Protein AF-A0A2D4HLP5-F1 (afdb_monomer)

Radius of gyration: 22.84 Å; Cα contacts (8 Å, |Δi|>4): 17; chains: 1; bounding box: 51×31×61 Å

pLDDT: mean 88.32, std 8.37, range [47.44, 96.81]

Nearest PDB structures (foldseek):
  1lrz-assembly1_A  TM=7.551E-01  e=9.036E-01  Staphylococcus aureus
  7rye-assembly1_G  TM=7.261E-01  e=3.437E+00  Salmonella enterica subsp. enterica serovar Typhimurium
  4biz-assembly2_D  TM=6.411E-01  e=7.166E+00  Escherichia coli K-12
  8tsh-assembly1_F  TM=7.151E-01  e=9.361E+00  Caldimonas thermodepolymerans

Foldseek 3Di:
DVVLCVVPPPPPDDPVNSVVVVVVVVVVVVVVVVVVVVVVLVVVLVVLVVLLVVLVVVCVVPVPPVVSVVSNVVSVVVNVVSVVVVVVVVVVVVVVVVVVD

Sequence (101 aa):
MTFFFKENKKEDTSLQNLWDTMKAYARGVIIDYTKKRNIKQKKTFNLLEDEYKRLEKELQKTPQKKDIKTKMEIIKHKMGLTEKEELAQKIKSAKQNYFED

Structure (mmCIF, N/CA/C/O backbone):
data_AF-A0A2D4HLP5-F1
#
_entry.id   AF-A0A2D4HLP5-F1
#
loop_
_atom_site.group_PDB
_atom_site.id
_atom_site.type_symbol
_atom_site.label_atom_id
_atom_site.label_alt_id
_atom_site.label_comp_id
_atom_site.label_asym_id
_atom_site.label_entity_id
_atom_site.label_seq_id
_atom_site.pdbx_PDB_ins_code
_atom_site.Cartn_x
_atom_site.Cartn_y
_atom_site.Cartn_z
_atom_site.occupancy
_atom_site.B_iso_or_equiv
_atom_site.auth_seq_id
_atom_site.auth_comp_id
_atom_site.auth_asym_id
_atom_site.auth_atom_id
_atom_site.pdbx_PDB_model_num
ATOM 1 N N . MET A 1 1 ? 19.268 -8.844 -10.039 1.00 67.94 1 MET A N 1
ATOM 2 C CA . MET A 1 1 ? 20.065 -8.332 -11.179 1.00 67.94 1 MET A CA 1
ATOM 3 C C . MET A 1 1 ? 21.134 -9.297 -11.642 1.00 67.94 1 MET A C 1
ATOM 5 O O . MET A 1 1 ? 21.209 -9.539 -12.836 1.00 67.94 1 MET A O 1
ATOM 9 N N . THR A 1 2 ? 21.901 -9.889 -10.728 1.00 74.75 2 THR A N 1
ATOM 10 C CA . THR A 1 2 ? 22.934 -10.894 -11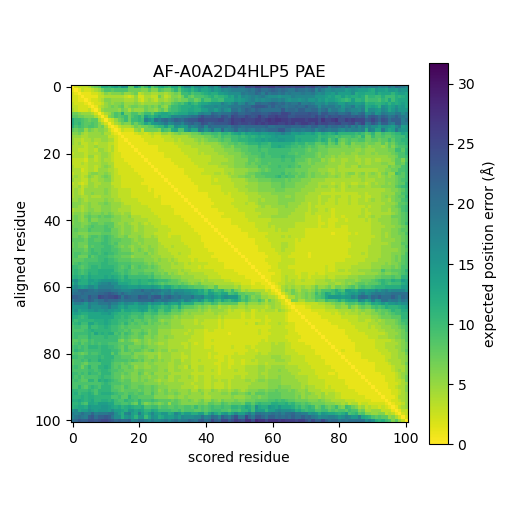.038 1.00 74.75 2 THR A CA 1
ATOM 11 C C . THR A 1 2 ? 22.423 -12.050 -11.902 1.00 74.75 2 THR A C 1
ATOM 13 O O . THR A 1 2 ? 23.078 -12.406 -12.871 1.00 74.75 2 THR A O 1
ATOM 16 N N . PHE A 1 3 ? 21.224 -12.570 -11.618 1.00 81.25 3 PHE A N 1
ATOM 17 C CA . PHE A 1 3 ? 20.575 -13.595 -12.444 1.00 81.25 3 PHE A CA 1
ATOM 18 C C . PHE A 1 3 ? 20.299 -13.116 -13.883 1.00 81.25 3 PHE A C 1
ATOM 20 O O . PHE A 1 3 ? 20.734 -13.752 -14.831 1.00 81.25 3 PHE A O 1
ATOM 27 N N . PHE A 1 4 ? 19.671 -11.949 -14.061 1.00 82.00 4 PHE A N 1
ATOM 28 C CA . PHE A 1 4 ? 19.334 -11.413 -15.388 1.00 82.00 4 PHE A CA 1
ATOM 29 C C . PHE A 1 4 ? 20.567 -11.272 -16.298 1.00 82.00 4 PHE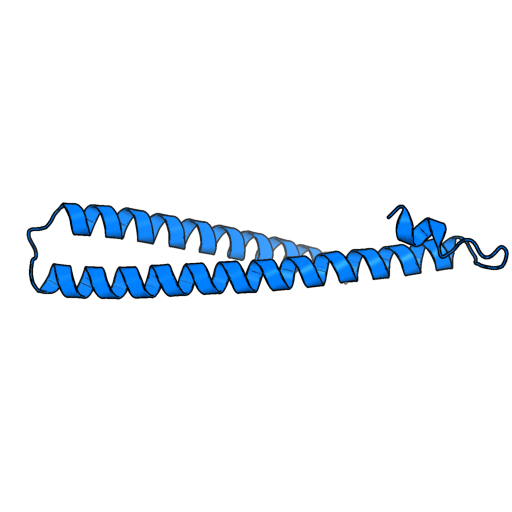 A C 1
ATOM 31 O O . PHE A 1 4 ? 20.561 -11.760 -17.423 1.00 82.00 4 PHE A O 1
ATOM 38 N N . PHE A 1 5 ? 21.648 -10.667 -15.798 1.00 78.62 5 PHE A N 1
ATOM 39 C CA . PHE A 1 5 ? 22.884 -10.498 -16.573 1.00 78.62 5 PHE A CA 1
ATOM 40 C C . PHE A 1 5 ? 23.685 -11.791 -16.750 1.00 78.62 5 PHE A C 1
ATOM 42 O O . PHE A 1 5 ? 24.556 -11.843 -17.609 1.00 78.62 5 PHE A O 1
ATOM 49 N N . LYS A 1 6 ? 23.432 -12.825 -15.941 1.00 81.94 6 LYS A N 1
ATOM 50 C CA . LYS A 1 6 ? 24.031 -14.151 -16.122 1.00 81.94 6 LYS A CA 1
ATOM 51 C C . LYS A 1 6 ? 23.378 -14.893 -17.288 1.00 81.94 6 LYS A C 1
ATOM 53 O O . LYS A 1 6 ? 24.095 -15.479 -18.089 1.00 81.94 6 LYS A O 1
ATOM 58 N N . GLU A 1 7 ? 22.055 -14.813 -17.394 1.00 79.94 7 GLU A N 1
ATOM 59 C CA . GLU A 1 7 ? 21.273 -15.537 -18.405 1.00 79.94 7 GLU A CA 1
ATOM 60 C C . GLU A 1 7 ? 21.253 -14.839 -19.781 1.00 79.94 7 GLU A C 1
ATOM 62 O O . GLU A 1 7 ? 21.008 -15.482 -20.796 1.00 79.94 7 GLU A O 1
ATOM 67 N N . ASN A 1 8 ? 21.545 -13.532 -19.847 1.00 77.88 8 ASN A N 1
ATOM 68 C CA . ASN A 1 8 ? 21.456 -12.726 -21.077 1.00 77.88 8 ASN A CA 1
ATOM 69 C C . ASN A 1 8 ? 22.833 -12.266 -21.601 1.00 77.88 8 ASN A C 1
ATOM 71 O O . ASN A 1 8 ? 23.032 -11.085 -21.873 1.00 77.88 8 ASN A O 1
ATOM 75 N N . LYS A 1 9 ? 23.800 -13.187 -21.727 1.00 70.94 9 LYS A N 1
ATOM 76 C CA . LYS A 1 9 ? 25.177 -12.901 -22.197 1.00 70.94 9 LYS A CA 1
ATOM 77 C C . LYS A 1 9 ? 25.450 -13.246 -23.668 1.00 70.94 9 LYS A C 1
ATOM 79 O O . LYS A 1 9 ? 26.602 -13.448 -24.032 1.00 70.94 9 LYS A O 1
ATOM 84 N N . LYS A 1 10 ? 24.425 -13.378 -24.514 1.00 77.88 10 LYS A N 1
ATOM 85 C CA . LYS A 1 10 ? 24.655 -13.717 -25.929 1.00 77.88 10 LYS A CA 1
ATOM 86 C C . LYS A 1 10 ? 25.431 -12.592 -26.618 1.00 77.88 10 LYS A C 1
ATOM 88 O O . LYS A 1 10 ? 25.001 -11.442 -26.550 1.00 77.88 10 LYS A O 1
ATOM 93 N N . GLU A 1 11 ? 26.529 -12.952 -27.281 1.00 66.88 11 GLU A N 1
ATOM 94 C CA . GLU A 1 11 ? 27.482 -12.027 -27.918 1.00 66.88 11 GLU A CA 1
ATOM 95 C C . GLU A 1 11 ? 26.823 -11.096 -28.956 1.00 66.88 11 GLU A C 1
ATOM 97 O O . GLU A 1 11 ? 27.248 -9.955 -29.100 1.00 66.88 11 GLU A O 1
ATOM 102 N N . ASP A 1 12 ? 25.710 -11.515 -29.572 1.00 71.25 12 ASP A N 1
ATOM 103 C CA . ASP A 1 12 ? 24.970 -10.732 -30.578 1.00 71.25 12 ASP A CA 1
ATOM 104 C C . ASP A 1 12 ? 23.955 -9.726 -29.998 1.00 71.25 12 ASP A C 1
ATOM 106 O O . ASP A 1 12 ? 23.223 -9.059 -30.735 1.00 71.25 12 ASP A O 1
ATOM 110 N N . THR A 1 13 ? 23.839 -9.619 -28.672 1.00 74.81 13 THR A N 1
ATOM 111 C CA . THR A 1 13 ? 22.847 -8.728 -28.052 1.00 74.81 13 THR A CA 1
ATOM 112 C C . THR A 1 13 ? 23.431 -7.332 -27.901 1.00 74.81 13 THR A C 1
ATOM 114 O O . THR A 1 13 ? 24.384 -7.131 -27.151 1.00 74.81 13 THR A O 1
ATOM 117 N N . SER A 1 14 ? 22.835 -6.340 -28.568 1.00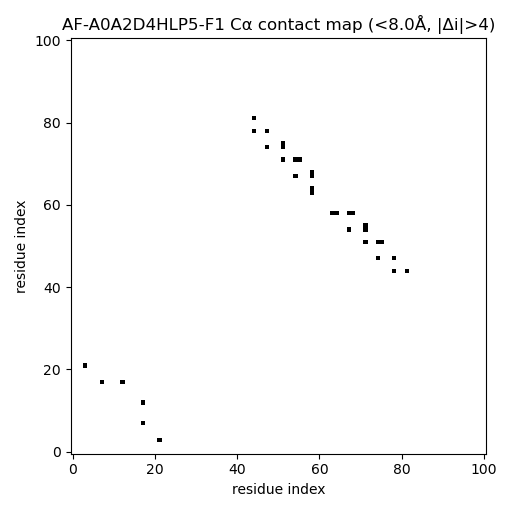 85.88 14 SER A N 1
ATOM 118 C CA . SER A 1 14 ? 23.269 -4.950 -28.406 1.00 85.88 14 SER A CA 1
ATOM 119 C C . SER A 1 14 ? 23.145 -4.507 -26.942 1.00 85.88 14 SER A C 1
ATOM 121 O O . SER A 1 14 ? 22.190 -4.859 -26.239 1.00 85.88 14 SER A O 1
ATOM 123 N N . LEU A 1 15 ? 24.094 -3.689 -26.480 1.00 83.25 15 LEU A N 1
ATOM 124 C CA . LEU A 1 15 ? 24.080 -3.155 -25.115 1.00 83.25 15 LEU A CA 1
ATOM 125 C C . LEU A 1 15 ? 22.787 -2.377 -24.818 1.00 83.25 15 LEU A C 1
ATOM 127 O O . LEU A 1 15 ? 22.260 -2.449 -23.708 1.00 83.25 15 LEU A O 1
ATOM 131 N N . GLN A 1 16 ? 22.249 -1.689 -25.829 1.00 86.12 16 GLN A N 1
ATOM 132 C CA . GLN A 1 16 ? 20.976 -0.980 -25.749 1.00 86.12 16 GLN A CA 1
ATOM 133 C C . GLN A 1 16 ? 19.813 -1.941 -25.467 1.00 86.12 16 GLN A C 1
ATOM 135 O O . GLN A 1 16 ? 19.070 -1.737 -24.509 1.00 86.12 16 GLN A O 1
ATOM 140 N N . ASN A 1 17 ? 19.700 -3.030 -26.236 1.00 86.81 17 ASN A N 1
ATOM 141 C CA . ASN A 1 17 ? 18.644 -4.026 -26.047 1.00 86.81 17 ASN A CA 1
ATOM 142 C C . ASN A 1 17 ? 18.761 -4.706 -24.681 1.00 86.81 17 ASN A C 1
ATOM 144 O O . ASN A 1 17 ? 17.751 -4.922 -24.007 1.00 86.81 17 ASN A O 1
ATOM 148 N N . LEU A 1 18 ? 19.987 -5.001 -24.238 1.00 86.12 18 LEU A N 1
ATOM 149 C CA . LEU A 1 18 ? 20.234 -5.556 -22.910 1.00 86.12 18 LEU A CA 1
ATOM 150 C C . LEU A 1 18 ? 19.770 -4.591 -21.807 1.00 86.12 18 LEU A C 1
ATOM 152 O O . LEU A 1 18 ? 19.102 -5.010 -20.859 1.00 86.12 18 LEU A O 1
ATOM 156 N N . TRP A 1 19 ? 20.079 -3.299 -21.940 1.00 86.50 19 TRP A N 1
ATOM 157 C CA . TRP A 1 19 ? 19.693 -2.264 -20.981 1.00 86.50 19 TRP A CA 1
ATOM 158 C C . TRP A 1 19 ? 18.182 -2.012 -20.944 1.00 86.50 19 TRP A C 1
ATOM 160 O O . TRP A 1 19 ? 17.593 -1.908 -19.866 1.00 86.50 19 TRP A O 1
ATOM 170 N N . ASP A 1 20 ? 17.528 -1.946 -22.101 1.00 89.94 20 ASP A N 1
ATOM 171 C CA . ASP A 1 20 ? 16.082 -1.744 -22.187 1.00 89.94 20 ASP A CA 1
ATOM 172 C C . ASP A 1 20 ? 15.310 -2.939 -21.623 1.00 89.94 20 ASP A C 1
ATOM 174 O O . ASP A 1 20 ? 14.405 -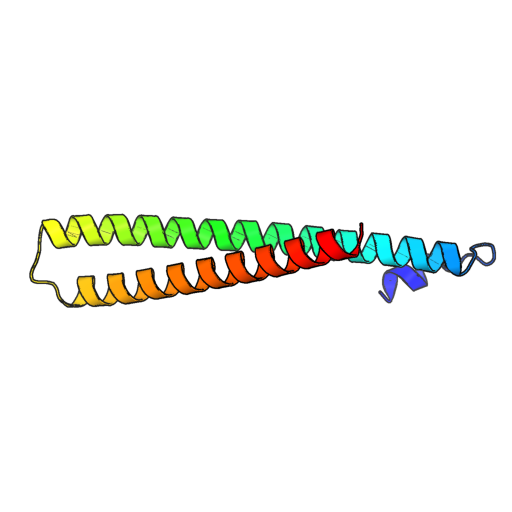2.760 -20.800 1.00 89.94 20 ASP A O 1
ATOM 178 N N . THR A 1 21 ? 15.739 -4.157 -21.962 1.00 89.88 21 THR A N 1
ATOM 179 C CA . THR A 1 21 ? 15.162 -5.397 -21.421 1.00 89.88 21 THR A CA 1
ATOM 180 C C . THR A 1 21 ? 15.354 -5.475 -19.909 1.00 89.88 21 THR A C 1
ATOM 182 O O . THR A 1 21 ? 14.426 -5.815 -19.173 1.00 89.88 21 THR A O 1
ATOM 185 N N . MET A 1 22 ? 16.533 -5.084 -19.422 1.00 89.94 22 MET A N 1
ATOM 186 C CA . MET A 1 22 ? 16.818 -4.991 -17.997 1.00 89.94 22 MET A CA 1
ATOM 187 C C . MET A 1 22 ? 15.848 -4.025 -17.304 1.00 89.94 22 MET A C 1
ATOM 189 O O . MET A 1 22 ? 15.159 -4.406 -16.353 1.00 89.94 22 MET A O 1
A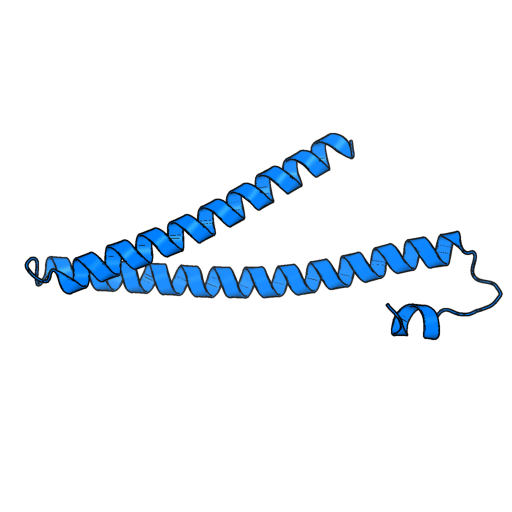TOM 193 N N . LYS A 1 23 ? 15.726 -2.785 -17.794 1.00 90.06 23 LYS A N 1
ATOM 194 C CA . LYS A 1 23 ? 14.789 -1.795 -17.237 1.00 90.06 23 LYS A CA 1
ATOM 195 C C . LYS A 1 23 ? 13.356 -2.329 -17.196 1.00 90.06 23 LYS A C 1
ATOM 197 O O . 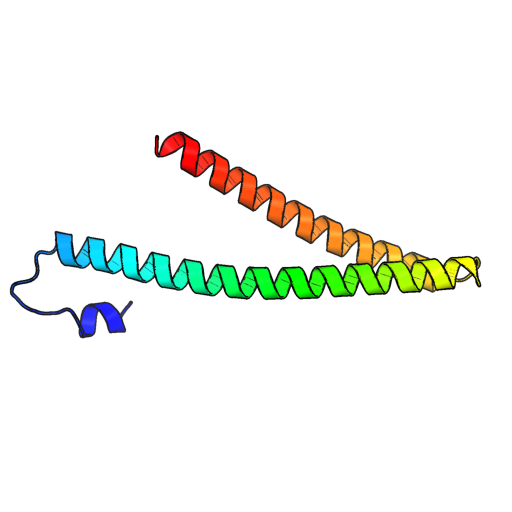LYS A 1 23 ? 12.688 -2.173 -16.174 1.00 90.06 23 LYS A O 1
ATOM 202 N N . ALA A 1 24 ? 12.892 -2.975 -18.267 1.00 91.94 24 ALA A N 1
ATOM 203 C CA . ALA A 1 24 ? 11.562 -3.579 -18.323 1.00 91.94 24 ALA A CA 1
ATOM 204 C C . ALA A 1 24 ? 11.386 -4.679 -17.263 1.00 91.94 24 ALA A C 1
ATOM 206 O O . ALA A 1 24 ? 10.405 -4.666 -16.516 1.00 91.94 24 ALA A O 1
ATOM 207 N N . TYR A 1 25 ? 12.370 -5.570 -17.124 1.00 91.25 25 TYR A N 1
ATOM 208 C CA . TYR A 1 25 ? 12.366 -6.614 -16.102 1.00 91.25 25 TYR A CA 1
ATOM 209 C C . TYR A 1 25 ? 12.328 -6.031 -14.678 1.00 91.25 25 TYR A C 1
ATOM 211 O O . TYR A 1 25 ? 11.482 -6.428 -13.875 1.00 91.25 25 TYR A O 1
ATOM 219 N N . ALA A 1 26 ? 13.182 -5.048 -14.355 1.00 91.00 26 ALA A N 1
ATOM 220 C CA . ALA A 1 26 ? 13.149 -4.385 -13.043 1.00 91.00 26 ALA A CA 1
ATOM 221 C C . ALA A 1 26 ? 11.793 -3.738 -12.762 1.00 91.00 26 ALA A C 1
ATOM 223 O O . ALA A 1 26 ? 11.255 -3.908 -11.667 1.00 91.00 26 ALA A O 1
ATOM 224 N N . ARG A 1 27 ? 11.231 -3.016 -13.740 1.00 91.31 27 ARG A N 1
ATOM 225 C CA . ARG A 1 27 ? 9.901 -2.407 -13.614 1.00 91.31 27 ARG A CA 1
ATOM 226 C C . ARG A 1 27 ? 8.850 -3.468 -13.296 1.00 91.31 27 ARG A C 1
ATOM 228 O O . ARG A 1 27 ? 8.096 -3.280 -12.347 1.00 91.31 27 ARG A O 1
ATOM 235 N N . GLY A 1 28 ? 8.853 -4.598 -14.004 1.00 93.56 28 GLY A N 1
ATOM 236 C CA . GLY A 1 28 ? 7.941 -5.715 -13.742 1.00 93.56 28 GLY A CA 1
ATOM 237 C C . GLY A 1 28 ? 8.030 -6.242 -12.305 1.00 93.56 28 GLY A C 1
ATOM 238 O O . GLY A 1 28 ? 7.008 -6.379 -11.632 1.00 93.56 28 GLY A O 1
ATOM 239 N N . VAL A 1 29 ? 9.247 -6.454 -11.793 1.00 93.44 29 VAL A N 1
ATOM 240 C CA . VAL A 1 29 ? 9.474 -6.905 -10.406 1.00 93.44 29 VAL A CA 1
ATOM 241 C C . VAL A 1 29 ? 8.970 -5.878 -9.385 1.00 93.44 29 VAL A C 1
ATOM 243 O O . VAL A 1 29 ? 8.295 -6.239 -8.418 1.00 93.44 29 VAL A O 1
ATOM 246 N N . ILE A 1 30 ? 9.263 -4.592 -9.599 1.00 91.94 30 ILE A N 1
ATOM 247 C CA . ILE A 1 30 ? 8.817 -3.505 -8.714 1.00 91.94 30 ILE A CA 1
ATOM 248 C C . ILE A 1 30 ? 7.286 -3.401 -8.710 1.00 91.94 30 ILE A C 1
ATOM 250 O O . ILE A 1 30 ? 6.690 -3.224 -7.644 1.00 91.94 30 ILE A O 1
ATOM 254 N N . ILE A 1 31 ? 6.645 -3.533 -9.875 1.00 90.44 31 ILE A N 1
ATOM 255 C CA . ILE A 1 31 ? 5.185 -3.487 -10.020 1.00 90.44 31 ILE A CA 1
ATOM 256 C C . ILE A 1 31 ? 4.531 -4.646 -9.260 1.00 90.44 31 ILE A C 1
ATOM 258 O O . ILE A 1 31 ? 3.610 -4.406 -8.478 1.00 90.44 31 ILE A O 1
ATOM 262 N N . ASP A 1 32 ? 5.016 -5.882 -9.427 1.00 95.62 32 ASP A N 1
ATOM 263 C CA . ASP A 1 32 ? 4.471 -7.048 -8.714 1.00 95.62 32 ASP A CA 1
ATOM 264 C C . ASP A 1 32 ? 4.606 -6.898 -7.191 1.00 95.62 32 ASP A C 1
ATOM 266 O O . ASP A 1 32 ? 3.631 -7.056 -6.446 1.00 95.62 32 ASP A O 1
ATOM 270 N N . TYR A 1 33 ? 5.795 -6.512 -6.720 1.00 94.62 33 TYR A N 1
ATOM 271 C CA . TYR A 1 33 ? 6.035 -6.271 -5.300 1.00 94.62 33 TYR A CA 1
ATOM 272 C C . TYR A 1 33 ? 5.106 -5.185 -4.740 1.00 94.62 33 TYR A C 1
ATOM 274 O O . TYR A 1 33 ? 4.452 -5.378 -3.710 1.00 94.62 33 TYR A O 1
ATOM 282 N N . THR A 1 34 ? 4.998 -4.056 -5.443 1.00 91.00 34 THR A N 1
ATOM 283 C CA . THR A 1 34 ? 4.145 -2.932 -5.038 1.00 91.00 34 THR A CA 1
ATOM 284 C C . THR A 1 34 ? 2.675 -3.343 -5.003 1.00 91.00 34 THR A C 1
ATOM 286 O O . THR A 1 34 ? 1.980 -3.040 -4.034 1.00 91.00 34 THR A O 1
ATOM 289 N N . LYS A 1 35 ? 2.202 -4.111 -5.993 1.00 93.38 35 LYS A N 1
ATOM 290 C CA . LYS A 1 35 ? 0.838 -4.657 -6.020 1.00 93.38 35 LYS A CA 1
ATOM 291 C C . LYS A 1 35 ? 0.554 -5.516 -4.788 1.00 93.38 35 LYS A C 1
ATOM 293 O O . LYS A 1 35 ? -0.445 -5.293 -4.103 1.00 93.38 35 LYS A O 1
ATOM 298 N N . LYS A 1 36 ? 1.438 -6.466 -4.466 1.00 95.75 36 LYS A N 1
ATOM 299 C CA . LYS A 1 36 ? 1.303 -7.336 -3.282 1.00 95.75 36 LYS A CA 1
ATOM 300 C C . LYS A 1 36 ? 1.283 -6.528 -1.985 1.00 95.75 36 LYS A C 1
ATOM 302 O O . LYS A 1 36 ? 0.421 -6.752 -1.130 1.00 95.75 36 LYS A O 1
ATOM 307 N N . ARG A 1 37 ? 2.186 -5.553 -1.856 1.00 92.62 37 ARG A N 1
ATOM 308 C CA . ARG A 1 37 ? 2.236 -4.636 -0.711 1.00 92.62 37 ARG A CA 1
ATOM 309 C C . ARG A 1 37 ? 0.934 -3.841 -0.573 1.00 92.62 37 ARG A C 1
ATOM 311 O O . ARG A 1 37 ? 0.395 -3.771 0.528 1.00 92.62 37 ARG A O 1
ATOM 318 N N . ASN A 1 38 ? 0.399 -3.292 -1.662 1.00 90.44 38 ASN A N 1
ATOM 319 C CA . ASN A 1 38 ? -0.844 -2.513 -1.648 1.00 90.44 38 ASN A CA 1
ATOM 320 C C . ASN A 1 38 ? -2.054 -3.363 -1.244 1.00 90.44 38 ASN A C 1
ATOM 322 O O . ASN A 1 38 ? -2.863 -2.925 -0.430 1.00 90.44 38 ASN A O 1
ATOM 326 N N . ILE A 1 39 ? -2.145 -4.606 -1.729 1.00 94.00 39 ILE A N 1
ATOM 327 C CA . ILE A 1 39 ? -3.195 -5.547 -1.306 1.00 94.00 39 ILE A CA 1
ATOM 328 C C . ILE A 1 39 ? -3.113 -5.807 0.203 1.00 94.00 39 ILE A C 1
ATOM 330 O O . ILE A 1 39 ? -4.136 -5.785 0.886 1.00 94.00 39 ILE A O 1
ATOM 334 N N . LYS A 1 40 ? -1.907 -6.040 0.738 1.00 94.31 40 LYS A N 1
ATOM 335 C CA . LYS A 1 40 ? -1.711 -6.268 2.176 1.00 94.31 40 LYS A CA 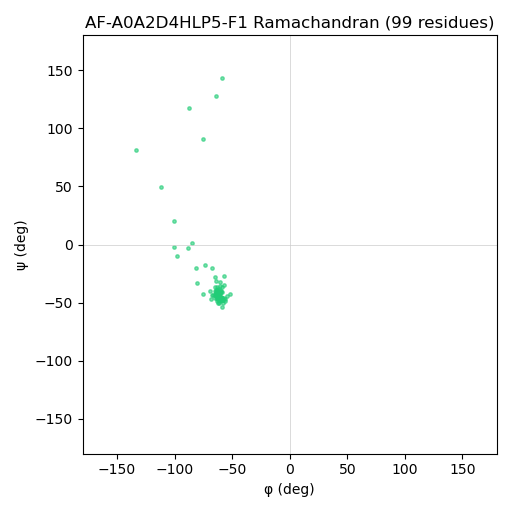1
ATOM 336 C C . LYS A 1 40 ? -2.101 -5.039 2.997 1.00 94.31 40 LYS A C 1
ATOM 338 O O . LYS A 1 40 ? -2.837 -5.183 3.965 1.00 94.31 40 LYS A O 1
ATOM 343 N N . GLN A 1 41 ? -1.662 -3.849 2.586 1.00 92.81 41 GLN A N 1
ATOM 344 C CA . GLN A 1 41 ? -2.020 -2.594 3.250 1.00 92.81 41 GLN A CA 1
ATOM 345 C C . GLN A 1 41 ? -3.535 -2.368 3.260 1.00 92.81 41 GLN A C 1
ATOM 347 O O . GLN A 1 41 ? -4.093 -2.101 4.318 1.00 92.81 41 GLN A O 1
ATOM 352 N N . LYS A 1 42 ? -4.216 -2.580 2.125 1.00 93.25 42 LYS A N 1
ATOM 353 C CA . LYS A 1 42 ? -5.677 -2.456 2.033 1.00 93.25 42 LYS A CA 1
ATOM 354 C C . LYS A 1 42 ? -6.402 -3.432 2.962 1.00 93.25 42 LYS A C 1
ATOM 356 O O . LYS A 1 42 ? -7.352 -3.048 3.630 1.00 93.25 42 LYS A O 1
ATOM 361 N N . LYS A 1 43 ? -5.938 -4.684 3.048 1.00 95.62 43 LYS A N 1
ATOM 362 C CA . LYS A 1 43 ? -6.492 -5.662 3.999 1.00 95.62 43 LYS A CA 1
ATOM 363 C C . LYS A 1 43 ? -6.334 -5.193 5.447 1.00 95.62 43 LYS A C 1
ATOM 365 O O . LYS A 1 43 ? -7.298 -5.255 6.199 1.00 95.62 43 LYS A O 1
ATOM 370 N N . THR A 1 44 ? -5.153 -4.705 5.827 1.00 94.62 44 THR A N 1
ATOM 371 C CA . THR A 1 44 ? -4.913 -4.166 7.175 1.00 94.62 44 THR A CA 1
ATOM 372 C C . THR A 1 44 ? -5.800 -2.958 7.467 1.00 94.62 44 THR A C 1
ATOM 374 O O . THR A 1 44 ? -6.366 -2.876 8.551 1.00 94.62 44 THR A O 1
ATOM 377 N N . PHE A 1 45 ? -5.955 -2.048 6.505 1.00 94.31 45 PHE A N 1
ATOM 378 C CA . PHE A 1 45 ? -6.816 -0.878 6.650 1.00 94.31 45 PHE A CA 1
ATOM 379 C C . PHE A 1 45 ? -8.278 -1.276 6.883 1.00 94.31 45 PHE A C 1
ATOM 381 O O . PHE A 1 45 ? -8.883 -0.812 7.841 1.00 94.31 45 PHE A O 1
ATOM 388 N N . ASN A 1 46 ? -8.811 -2.202 6.081 1.00 95.38 46 ASN A N 1
ATOM 389 C CA . ASN A 1 46 ? -10.177 -2.702 6.253 1.00 95.38 46 ASN A CA 1
ATOM 390 C C . ASN A 1 46 ? -10.384 -3.357 7.631 1.00 95.38 46 ASN A C 1
ATOM 392 O O . ASN A 1 46 ? -11.414 -3.153 8.260 1.00 95.38 46 ASN A O 1
ATOM 396 N N . LEU A 1 47 ? -9.396 -4.114 8.126 1.00 96.62 47 LEU A N 1
ATOM 397 C CA . LEU A 1 47 ? -9.462 -4.708 9.466 1.00 96.62 47 LEU A CA 1
ATOM 398 C C . LEU A 1 47 ? -9.503 -3.640 10.568 1.00 96.62 47 LEU A C 1
ATOM 400 O O . LEU A 1 47 ? -10.284 -3.773 11.506 1.00 96.62 47 LEU A O 1
ATOM 404 N N . LEU A 1 48 ? -8.690 -2.586 10.447 1.00 95.75 48 LEU A N 1
ATOM 405 C CA . LEU A 1 48 ? -8.704 -1.451 11.376 1.00 95.75 48 LEU A CA 1
ATOM 406 C C . LEU A 1 48 ? -10.040 -0.699 11.330 1.00 95.75 48 LEU A C 1
ATOM 408 O O . LEU A 1 48 ? -10.558 -0.309 12.372 1.00 95.75 48 LEU A O 1
ATOM 412 N N . GLU A 1 49 ? -10.615 -0.530 10.140 1.00 95.75 49 GLU A N 1
ATOM 413 C CA . GLU A 1 49 ? -11.924 0.099 9.960 1.00 95.75 49 GLU A CA 1
ATOM 414 C C . GLU A 1 49 ? -13.046 -0.730 10.612 1.00 95.75 49 GLU A C 1
ATOM 416 O O . GLU A 1 49 ? -13.896 -0.191 11.326 1.00 95.75 49 GLU A O 1
ATOM 421 N N . ASP A 1 50 ? -13.033 -2.051 10.422 1.00 96.81 50 ASP A N 1
ATOM 422 C CA . ASP A 1 50 ? -13.990 -2.964 11.049 1.00 96.81 50 ASP A CA 1
ATOM 423 C C . ASP A 1 50 ? -13.837 -2.997 12.576 1.00 96.81 50 ASP A C 1
ATOM 425 O O . ASP A 1 50 ? -14.836 -3.011 13.301 1.00 96.81 50 ASP A O 1
ATOM 429 N N . GLU A 1 51 ? -12.601 -2.984 13.085 1.00 95.62 51 GLU A N 1
ATOM 430 C CA . GLU A 1 51 ? -12.315 -2.881 14.518 1.00 95.62 51 GLU A CA 1
ATOM 431 C C . GLU A 1 51 ? -12.842 -1.558 15.087 1.00 95.62 51 GLU A C 1
ATOM 433 O O . GLU A 1 51 ? -13.532 -1.559 16.108 1.00 95.62 51 GLU A O 1
ATOM 438 N N . TYR A 1 52 ? -12.614 -0.443 14.389 1.00 95.38 52 TYR A N 1
ATOM 439 C CA . TYR A 1 52 ? -13.134 0.866 14.775 1.00 95.38 52 TYR A CA 1
ATOM 440 C C . TYR A 1 52 ? -14.667 0.866 14.874 1.00 95.38 52 TYR A C 1
ATOM 442 O O . TYR A 1 52 ? -15.213 1.278 15.897 1.00 95.38 52 TYR A O 1
ATOM 450 N N . LYS A 1 53 ? -15.368 0.324 13.866 1.00 95.38 53 LYS A N 1
ATOM 451 C CA . LYS A 1 53 ? -16.840 0.196 13.855 1.00 95.38 53 LYS A CA 1
ATOM 452 C C . LYS A 1 53 ? -17.363 -0.670 15.005 1.00 95.38 53 LYS A C 1
ATOM 454 O O . LYS A 1 53 ? -18.444 -0.417 15.540 1.00 95.38 53 LYS A O 1
ATOM 459 N N . ARG A 1 54 ? -16.629 -1.719 15.393 1.00 94.50 54 ARG A N 1
ATOM 460 C CA . ARG A 1 54 ? -16.986 -2.560 16.551 1.00 94.50 54 ARG A CA 1
ATOM 461 C C . ARG A 1 54 ? -16.831 -1.795 17.861 1.00 94.50 54 ARG A C 1
ATOM 463 O O . ARG A 1 54 ? -17.753 -1.821 18.673 1.00 94.50 54 ARG A O 1
ATOM 470 N N . LEU A 1 55 ? -15.706 -1.104 18.038 1.00 93.31 55 LEU A N 1
ATOM 471 C CA . LEU A 1 55 ? -15.440 -0.291 19.227 1.00 93.31 55 LEU A CA 1
ATOM 472 C C . LEU A 1 55 ? -16.449 0.854 19.363 1.00 93.31 55 LEU A C 1
ATOM 474 O O . LEU A 1 55 ? -16.921 1.117 20.463 1.00 93.31 55 LEU A O 1
ATOM 478 N N . GLU A 1 56 ? -16.856 1.474 18.255 1.00 92.00 56 GLU A N 1
ATOM 479 C CA . GLU A 1 56 ? -17.903 2.498 18.241 1.00 92.00 56 GLU A CA 1
ATOM 480 C C . GLU A 1 56 ? -19.245 1.953 18.762 1.00 92.00 56 GLU A C 1
ATOM 482 O O . GLU A 1 56 ? -19.864 2.553 19.643 1.00 92.00 56 GLU A O 1
ATOM 487 N N . LYS A 1 57 ? -19.668 0.769 18.294 1.00 93.00 57 LYS A N 1
ATOM 488 C CA . LYS A 1 57 ? -20.879 0.090 18.793 1.00 93.00 57 LYS A CA 1
ATOM 489 C C . LYS A 1 57 ? -20.775 -0.292 20.271 1.00 93.00 57 LYS A C 1
ATOM 491 O O . LYS A 1 57 ? -21.778 -0.258 20.983 1.00 93.00 57 LYS A O 1
ATOM 496 N N . GLU A 1 58 ? -19.594 -0.687 20.740 1.00 90.25 58 GLU A N 1
ATOM 497 C CA . GLU A 1 58 ? -19.373 -0.993 22.157 1.00 90.25 58 GLU A CA 1
ATOM 498 C C . GLU A 1 58 ? -19.430 0.274 23.021 1.00 90.25 58 GLU A C 1
ATOM 500 O O . GLU A 1 58 ? -20.046 0.273 24.090 1.00 90.25 58 GLU A O 1
ATOM 505 N N . LEU A 1 59 ? -18.866 1.380 22.535 1.00 89.88 59 LEU A N 1
ATOM 506 C CA . LEU A 1 59 ? -18.895 2.663 23.226 1.00 89.88 59 LEU A CA 1
ATOM 507 C C . LEU A 1 59 ? -20.322 3.218 23.341 1.00 89.88 59 LEU A C 1
ATOM 509 O O . LEU A 1 59 ? -20.677 3.749 24.389 1.00 89.88 59 LEU A O 1
ATOM 513 N N . GLN A 1 60 ? -21.168 3.026 22.321 1.00 87.62 60 GLN A N 1
ATOM 514 C CA . GLN A 1 60 ? -22.596 3.375 22.394 1.00 87.62 60 GLN A CA 1
ATOM 515 C C . GLN A 1 60 ? -23.324 2.639 23.530 1.00 87.62 60 GLN A C 1
ATOM 517 O O . GLN A 1 60 ? -24.190 3.217 24.182 1.00 87.62 60 GLN A O 1
ATOM 522 N N . LYS A 1 61 ? -22.968 1.374 23.791 1.00 88.56 61 LYS A N 1
ATOM 523 C CA . LYS A 1 61 ? -23.557 0.570 24.878 1.00 88.56 61 LYS A CA 1
ATOM 524 C C . LYS A 1 6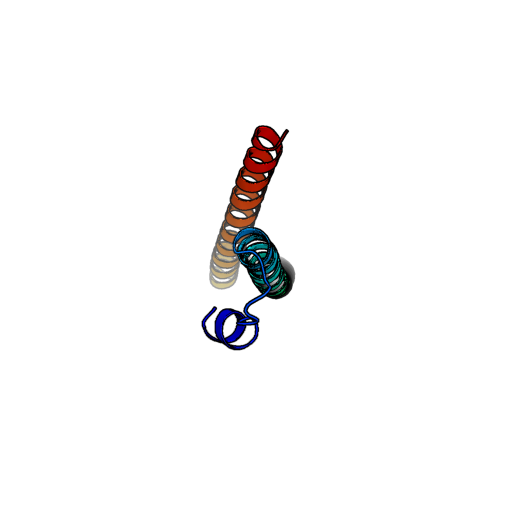1 ? -22.946 0.887 26.241 1.00 88.56 61 LYS A C 1
ATOM 526 O O . LYS A 1 61 ? -23.629 0.794 27.255 1.00 88.56 61 LYS A O 1
ATOM 531 N N . THR A 1 62 ? -21.659 1.231 26.273 1.00 86.06 62 THR A N 1
ATOM 532 C CA . THR A 1 62 ? -20.905 1.508 27.505 1.00 86.06 62 THR A CA 1
ATOM 533 C C . THR A 1 62 ? -20.077 2.796 27.380 1.00 86.06 62 THR A C 1
ATOM 535 O O . THR A 1 62 ? -18.867 2.735 27.159 1.00 86.06 62 THR A O 1
ATOM 538 N N . PRO A 1 63 ? -20.694 3.980 27.569 1.00 78.44 63 PRO A N 1
ATOM 539 C CA . PRO A 1 63 ? -20.065 5.270 27.250 1.00 78.44 63 PRO A CA 1
ATOM 540 C C . PRO A 1 63 ? -18.864 5.646 28.128 1.00 78.44 63 PRO A C 1
ATOM 542 O O . PRO A 1 63 ? -18.061 6.498 27.759 1.00 78.44 63 PRO A O 1
ATOM 545 N N . GLN A 1 64 ? -18.735 5.040 29.311 1.00 82.06 64 GLN A N 1
ATOM 546 C CA . GLN A 1 64 ? -17.740 5.427 30.321 1.00 82.06 64 GLN A CA 1
ATOM 547 C C . GLN A 1 64 ? -16.380 4.721 30.162 1.00 82.06 64 GLN A C 1
ATOM 549 O O . GLN A 1 64 ? -15.438 5.015 30.901 1.00 82.06 64 GLN A O 1
ATOM 554 N N . LYS A 1 65 ? -16.247 3.803 29.197 1.00 83.12 65 LYS A N 1
ATOM 555 C CA . LYS A 1 65 ? -15.022 3.027 28.967 1.00 83.12 65 LYS A CA 1
ATOM 556 C C . LYS A 1 65 ? -13.935 3.866 28.279 1.00 83.12 65 LYS A C 1
ATOM 558 O O . LYS A 1 65 ? -13.855 3.950 27.052 1.00 83.12 65 LYS A O 1
ATOM 563 N N . LYS A 1 66 ? -13.084 4.510 29.086 1.00 84.75 66 LYS A N 1
ATOM 564 C CA . LYS A 1 66 ? -11.952 5.337 28.614 1.00 84.75 66 LYS A CA 1
ATOM 565 C C . LYS A 1 66 ? -10.935 4.540 27.787 1.00 84.75 66 LYS A C 1
ATOM 567 O O . LYS A 1 66 ? -10.360 5.084 26.852 1.00 84.75 66 LYS A O 1
ATOM 572 N N . ASP A 1 67 ? -10.751 3.261 28.095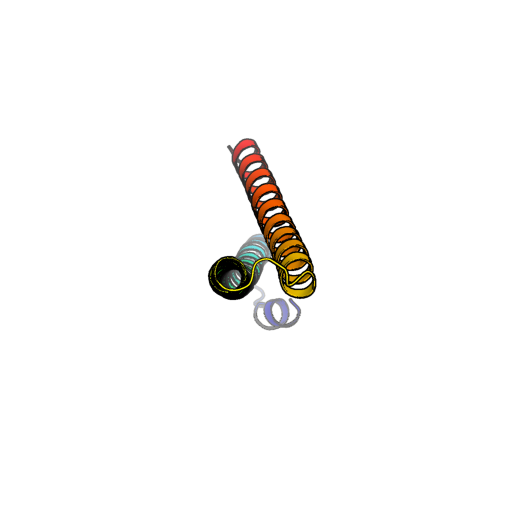 1.00 87.56 67 ASP A N 1
ATOM 573 C CA . ASP A 1 67 ? -9.850 2.345 27.392 1.00 87.56 67 ASP A CA 1
ATOM 574 C C . ASP A 1 67 ? -10.259 2.122 25.926 1.00 87.56 67 ASP A C 1
ATOM 576 O O . ASP A 1 67 ? -9.404 2.128 25.037 1.00 87.56 67 ASP A O 1
ATOM 580 N N . ILE A 1 68 ? -11.564 2.002 25.651 1.00 87.75 68 ILE A N 1
ATOM 581 C CA . ILE A 1 68 ? -12.103 1.900 24.286 1.00 87.75 68 ILE A CA 1
ATOM 582 C C . ILE A 1 68 ? -11.805 3.173 23.504 1.00 87.75 68 ILE A C 1
ATOM 584 O O . ILE A 1 68 ? -11.335 3.107 22.367 1.00 87.75 68 ILE A O 1
ATOM 588 N N . LYS A 1 69 ? -12.011 4.337 24.128 1.00 88.12 69 LYS A N 1
ATOM 589 C CA . LYS A 1 69 ? -11.749 5.632 23.496 1.00 88.12 69 LYS A CA 1
ATOM 590 C C . LYS A 1 69 ? -10.275 5.785 23.105 1.00 88.12 69 LYS A C 1
ATOM 592 O O . LYS A 1 69 ? -9.987 6.152 21.969 1.00 88.12 69 LYS A O 1
ATOM 597 N N . THR A 1 70 ? -9.348 5.421 23.993 1.00 92.19 70 THR A N 1
ATOM 598 C CA . THR A 1 70 ? -7.908 5.441 23.691 1.00 92.19 70 THR A CA 1
ATOM 599 C C . THR A 1 70 ? -7.549 4.494 22.541 1.00 92.19 70 THR A C 1
ATOM 601 O O . THR A 1 70 ? -6.793 4.869 21.645 1.00 92.19 70 THR A O 1
ATOM 604 N N . LYS A 1 71 ? -8.121 3.281 22.500 1.00 93.00 71 LYS A N 1
ATOM 605 C CA . LYS A 1 71 ? -7.911 2.347 21.377 1.00 93.00 71 LYS A CA 1
ATOM 606 C C . LYS A 1 71 ? -8.420 2.918 20.051 1.00 93.00 71 LYS A C 1
ATOM 608 O O . LYS A 1 71 ? -7.717 2.834 19.046 1.00 93.00 71 LYS A O 1
ATOM 613 N N . MET A 1 72 ? -9.596 3.545 20.052 1.00 94.00 72 MET A N 1
ATOM 614 C CA . MET A 1 72 ? -10.156 4.202 18.866 1.00 94.00 72 MET A CA 1
ATOM 615 C C . MET A 1 72 ? -9.265 5.343 18.360 1.00 94.00 72 MET A C 1
ATOM 617 O O . MET A 1 72 ? -9.067 5.463 17.153 1.00 94.00 72 MET A O 1
ATOM 621 N N . GLU A 1 73 ? -8.696 6.157 19.253 1.00 94.25 73 GLU A N 1
ATOM 622 C CA . GLU A 1 73 ? -7.755 7.226 18.884 1.00 94.25 73 GLU A CA 1
ATOM 623 C C . GLU A 1 73 ? -6.484 6.668 18.228 1.00 94.25 73 GLU A C 1
ATOM 625 O O . GLU A 1 73 ? -6.054 7.176 17.191 1.00 94.25 73 GLU A O 1
ATOM 630 N N . ILE A 1 74 ? -5.929 5.575 18.765 1.00 95.81 74 ILE A N 1
ATOM 631 C CA . ILE A 1 74 ? -4.770 4.886 18.177 1.00 95.81 74 ILE A CA 1
ATOM 632 C C . ILE A 1 74 ? -5.104 4.347 16.781 1.00 95.81 74 ILE A C 1
ATOM 634 O O . ILE A 1 74 ? -4.314 4.520 15.850 1.00 95.81 74 ILE A O 1
ATOM 638 N N . ILE A 1 75 ? -6.260 3.697 16.618 1.00 95.38 75 ILE A N 1
ATOM 639 C CA . ILE A 1 75 ? -6.700 3.161 15.322 1.00 95.38 75 ILE A CA 1
ATOM 640 C C . ILE A 1 75 ? -6.874 4.295 14.310 1.00 95.38 75 ILE A C 1
ATOM 642 O O . ILE A 1 75 ? -6.325 4.222 13.211 1.00 95.38 75 ILE A O 1
ATOM 646 N N . LYS A 1 76 ? -7.547 5.381 14.704 1.00 95.81 76 LYS A N 1
ATOM 647 C CA . LYS A 1 76 ? -7.747 6.562 13.858 1.00 95.81 76 LYS A CA 1
ATOM 648 C C . LYS A 1 76 ? -6.418 7.185 13.432 1.00 95.81 76 LYS A C 1
ATOM 650 O O . LYS A 1 76 ? -6.254 7.549 12.270 1.00 95.81 76 LYS A O 1
ATOM 655 N N . HIS A 1 77 ? -5.449 7.262 14.344 1.00 96.25 77 HIS A N 1
ATOM 656 C CA . HIS A 1 77 ? -4.108 7.740 14.023 1.00 96.25 77 HIS A CA 1
ATOM 657 C C . HIS A 1 77 ? -3.405 6.836 13.000 1.00 96.25 77 HIS A C 1
ATOM 659 O O . HIS A 1 77 ? -2.873 7.336 12.010 1.00 96.25 77 HIS A O 1
ATOM 665 N N . LYS A 1 78 ? -3.448 5.509 13.189 1.00 94.81 78 LYS A N 1
ATOM 666 C CA . LYS A 1 78 ? -2.863 4.540 12.246 1.00 94.81 78 LYS A CA 1
ATOM 667 C C . LYS A 1 78 ? -3.487 4.639 10.854 1.00 94.81 78 LYS A C 1
ATOM 669 O O . LYS A 1 78 ? -2.748 4.682 9.874 1.00 94.81 78 LYS A O 1
ATOM 674 N N . MET A 1 79 ? -4.815 4.725 10.769 1.00 94.69 79 MET A N 1
ATOM 675 C CA . MET A 1 79 ? -5.524 4.917 9.498 1.00 94.69 79 MET A CA 1
ATOM 676 C C . MET A 1 79 ? -5.084 6.214 8.808 1.00 94.69 79 MET A C 1
ATOM 678 O O . MET A 1 79 ? -4.711 6.185 7.637 1.00 94.69 79 MET A O 1
ATOM 682 N N . GLY A 1 80 ? -5.012 7.322 9.553 1.00 94.81 80 GLY A N 1
ATOM 683 C CA . GLY A 1 80 ? -4.573 8.610 9.012 1.00 94.81 80 GLY A CA 1
ATOM 684 C C . GLY A 1 80 ? -3.118 8.623 8.524 1.00 94.81 80 GLY A C 1
ATOM 685 O O . GLY A 1 80 ? -2.798 9.334 7.572 1.00 94.81 80 GLY A O 1
ATOM 686 N N . LEU A 1 81 ? -2.217 7.840 9.132 1.00 94.12 81 LEU A N 1
ATOM 687 C CA . LEU A 1 81 ? -0.856 7.659 8.607 1.00 94.12 81 LEU A CA 1
ATOM 688 C C . LEU A 1 81 ? -0.875 6.943 7.250 1.00 94.12 81 LEU A C 1
ATOM 690 O O . LEU A 1 81 ? -0.230 7.404 6.311 1.00 94.12 81 LEU A O 1
ATOM 694 N N . THR A 1 82 ? -1.653 5.864 7.125 1.00 91.81 82 THR A N 1
ATOM 695 C CA . THR A 1 82 ? -1.793 5.117 5.865 1.00 91.81 82 THR A CA 1
ATOM 696 C C . THR A 1 82 ? -2.370 5.984 4.740 1.00 91.81 82 THR A C 1
ATOM 698 O O . THR A 1 82 ? -1.854 5.965 3.625 1.00 91.81 82 THR A O 1
ATOM 701 N N . GLU A 1 83 ? -3.384 6.801 5.026 1.00 92.75 83 GLU A N 1
ATOM 702 C CA . GLU A 1 83 ? -3.976 7.724 4.045 1.00 92.75 83 GLU A CA 1
ATOM 703 C C . GLU A 1 83 ? -2.974 8.783 3.560 1.00 92.75 83 GLU A C 1
ATOM 705 O O . GLU A 1 83 ? -2.906 9.086 2.366 1.00 92.75 83 GLU A O 1
ATOM 710 N N . LYS A 1 84 ? -2.150 9.324 4.469 1.00 93.81 84 LYS A N 1
ATOM 711 C CA . LYS A 1 84 ? -1.091 10.284 4.117 1.00 93.81 84 LYS A CA 1
ATOM 712 C C . LYS A 1 84 ? -0.026 9.661 3.222 1.00 93.81 84 LYS A C 1
ATOM 714 O O . LYS A 1 84 ? 0.408 10.304 2.266 1.00 93.81 84 LYS A O 1
ATOM 719 N N . GLU A 1 85 ? 0.386 8.426 3.505 1.00 90.81 85 GLU A N 1
ATOM 720 C CA . GLU A 1 85 ? 1.320 7.691 2.647 1.00 90.81 85 GLU A CA 1
ATOM 721 C C . GLU A 1 85 ? 0.742 7.471 1.241 1.00 90.81 85 GLU A C 1
ATOM 723 O O . GLU A 1 85 ? 1.435 7.695 0.245 1.00 90.81 85 GLU A O 1
ATOM 728 N N . GLU A 1 86 ? -0.536 7.091 1.140 1.00 90.25 86 GLU A N 1
ATOM 729 C CA . GLU A 1 86 ? -1.209 6.908 -0.149 1.00 90.25 86 GLU A CA 1
ATOM 730 C C . GLU A 1 86 ? -1.297 8.224 -0.937 1.00 90.25 86 GLU A C 1
ATOM 732 O O . GLU A 1 86 ? -1.018 8.255 -2.140 1.00 90.25 86 GLU A O 1
ATOM 737 N N . LEU A 1 87 ? -1.630 9.329 -0.265 1.00 93.56 87 LEU A N 1
ATOM 738 C CA . LEU A 1 87 ? -1.684 10.652 -0.881 1.00 93.56 87 LEU A CA 1
ATOM 739 C C . LEU A 1 87 ? -0.309 11.094 -1.398 1.00 93.56 87 LEU A C 1
ATOM 741 O O . LEU A 1 87 ? -0.198 11.549 -2.537 1.00 93.56 87 LEU A O 1
ATOM 745 N N . ALA A 1 88 ? 0.748 10.917 -0.602 1.00 93.69 88 ALA A N 1
ATOM 746 C CA . ALA A 1 88 ? 2.113 11.236 -1.015 1.00 93.69 88 ALA A CA 1
ATOM 747 C C . ALA A 1 88 ? 2.528 10.440 -2.264 1.00 93.69 88 ALA A C 1
ATOM 749 O O . ALA A 1 88 ? 3.122 10.996 -3.192 1.00 93.69 88 ALA A O 1
ATOM 750 N N . GLN A 1 89 ? 2.160 9.156 -2.325 1.00 88.69 89 GLN A N 1
ATOM 751 C CA . GLN A 1 89 ? 2.425 8.316 -3.489 1.00 88.69 89 GLN A CA 1
ATOM 752 C C . GLN A 1 89 ? 1.661 8.796 -4.732 1.00 88.69 89 GLN A C 1
ATOM 754 O O . GLN A 1 89 ? 2.257 8.881 -5.806 1.00 88.69 89 GLN A O 1
ATOM 759 N N . LYS A 1 90 ? 0.380 9.165 -4.597 1.00 90.56 90 LYS A N 1
ATOM 760 C CA . LYS A 1 90 ? -0.424 9.728 -5.698 1.00 90.56 90 LYS A CA 1
ATOM 761 C C . LYS A 1 90 ? 0.164 11.036 -6.223 1.00 90.56 90 LYS A C 1
ATOM 763 O O . LYS A 1 90 ? 0.277 11.198 -7.433 1.00 90.56 90 LYS A O 1
ATOM 768 N N . ILE A 1 91 ? 0.603 11.932 -5.334 1.00 93.38 91 ILE A N 1
ATOM 769 C CA . ILE A 1 91 ? 1.268 13.189 -5.714 1.00 93.38 91 ILE A CA 1
ATOM 770 C C . ILE A 1 91 ? 2.556 12.904 -6.488 1.00 93.38 91 ILE A C 1
ATOM 772 O O . ILE A 1 91 ? 2.811 13.534 -7.513 1.00 93.38 91 ILE A O 1
ATOM 776 N N . LYS A 1 92 ? 3.370 11.949 -6.023 1.00 89.88 92 LYS A N 1
ATOM 777 C CA . LYS A 1 92 ? 4.604 11.563 -6.715 1.00 89.88 92 LYS A CA 1
ATOM 778 C C . LYS A 1 92 ? 4.314 11.041 -8.122 1.00 89.88 92 LYS A C 1
ATOM 780 O O . LYS A 1 92 ? 4.953 11.496 -9.063 1.00 89.88 92 LYS A O 1
ATOM 785 N N . SER A 1 93 ? 3.339 10.145 -8.269 1.00 86.38 93 SER A N 1
ATOM 786 C CA . SER A 1 93 ? 2.943 9.611 -9.576 1.00 86.38 93 SER A CA 1
ATOM 787 C C . SER A 1 93 ? 2.372 10.688 -10.501 1.00 86.38 93 SER A C 1
ATOM 789 O O . SER A 1 93 ? 2.753 10.740 -11.663 1.00 86.38 93 SER A O 1
ATOM 791 N N . ALA A 1 94 ? 1.533 11.593 -9.991 1.00 89.19 94 ALA A N 1
ATOM 792 C CA . ALA A 1 94 ? 1.002 12.708 -10.777 1.00 89.19 94 ALA A CA 1
ATOM 793 C C . ALA A 1 94 ? 2.116 13.628 -11.302 1.00 89.19 94 ALA A C 1
ATOM 795 O O . ALA A 1 94 ? 2.092 14.016 -12.465 1.00 89.19 94 ALA A O 1
ATOM 796 N N . LYS A 1 95 ? 3.124 13.929 -10.469 1.00 89.75 95 LYS A N 1
ATOM 797 C CA . LYS A 1 95 ? 4.301 14.696 -10.899 1.00 89.75 95 LYS A CA 1
ATOM 798 C C . LYS A 1 95 ? 5.085 13.970 -11.986 1.00 89.75 95 LYS A C 1
ATOM 800 O O . LYS A 1 95 ? 5.463 14.603 -12.955 1.00 89.75 95 LYS A O 1
ATOM 805 N N . GLN A 1 96 ? 5.334 12.669 -11.827 1.00 82.31 96 GLN A N 1
ATOM 806 C CA . GLN A 1 96 ? 6.064 11.893 -12.835 1.00 82.31 96 GLN A CA 1
ATOM 807 C C . GLN A 1 96 ? 5.354 11.929 -14.189 1.00 82.31 96 GLN A C 1
ATOM 809 O O . GLN A 1 96 ? 5.995 12.259 -15.175 1.00 82.31 96 GLN A O 1
ATOM 814 N N . ASN A 1 97 ? 4.039 11.698 -14.214 1.00 82.31 97 ASN A N 1
ATOM 815 C CA . ASN A 1 97 ? 3.262 11.739 -15.453 1.00 82.31 97 ASN A CA 1
ATOM 816 C C . ASN A 1 97 ? 3.320 13.117 -16.131 1.00 82.31 97 ASN A C 1
ATOM 818 O O . ASN A 1 97 ? 3.455 13.188 -17.339 1.00 82.31 97 ASN A O 1
ATOM 822 N N . TYR A 1 98 ? 3.279 14.206 -15.356 1.00 82.19 98 TYR A N 1
ATOM 823 C CA . TYR A 1 98 ? 3.354 15.568 -15.895 1.00 82.19 98 TYR A CA 1
ATOM 824 C C . TYR A 1 98 ? 4.695 15.906 -16.572 1.00 82.19 98 TYR A C 1
ATOM 826 O O . TYR A 1 98 ? 4.731 16.776 -17.429 1.00 82.19 98 TYR A O 1
ATOM 834 N N . PHE A 1 99 ? 5.801 15.277 -16.159 1.00 71.69 99 PHE A N 1
ATOM 835 C CA . PHE A 1 99 ? 7.138 15.530 -16.719 1.00 71.69 99 PHE A CA 1
ATOM 836 C C . PHE A 1 99 ? 7.584 14.471 -17.741 1.00 71.69 99 PHE A C 1
ATOM 838 O O . PHE A 1 99 ? 8.701 14.564 -18.251 1.00 71.69 99 PHE A O 1
ATOM 845 N N . GLU A 1 100 ? 6.768 13.441 -17.980 1.00 62.78 100 GLU A N 1
ATOM 846 C CA . GLU A 1 100 ? 6.995 12.434 -19.027 1.00 62.78 100 GLU A CA 1
ATOM 847 C C . GLU A 1 100 ? 6.191 12.725 -20.315 1.00 62.78 100 GLU A C 1
ATOM 849 O O . GLU A 1 100 ? 6.486 12.100 -21.335 1.00 62.78 100 GLU A O 1
ATOM 854 N N . ASP A 1 101 ? 5.256 13.689 -20.276 1.00 47.44 101 ASP A N 1
ATOM 855 C CA . ASP A 1 101 ? 4.605 14.341 -21.433 1.00 47.44 101 ASP A CA 1
ATOM 856 C C . ASP A 1 101 ? 5.374 15.608 -21.867 1.00 47.44 101 ASP A C 1
ATOM 858 O O . ASP A 1 101 ? 5.437 15.875 -23.091 1.00 47.44 101 ASP A O 1
#

Mean predicted aligned error: 7.11 Å

Solvent-accessible surface area (backbone atoms only — not comparable to full-atom values): 5756 Å² total; per-residue (Å²): 108,72,66,62,63,64,76,65,64,60,88,88,59,51,69,65,60,53,50,53,52,47,54,52,52,53,50,52,53,53,51,53,53,50,52,53,51,50,55,52,50,52,52,52,50,52,51,49,52,54,49,44,56,50,50,52,57,48,37,74,76,43,78,82,50,63,68,58,54,54,50,44,52,53,48,52,50,54,52,54,51,54,52,50,53,52,49,54,50,50,53,53,51,53,54,51,56,67,74,75,111

Organism: NCBI:txid129467

Secondary structure (DSSP, 8-state):
-HHHHHH---TTS-HHHHHHHHHHHHHHHHHHHHHHHHHHHHHHHHHHHHHHHHHHHHHHH-TT-HHHHHHHHHHHHHHHHHHHHHHHHHHHHHHHHHHH-